Protein AF-A0A7C3R1E9-F1 (afdb_monomer)

Sequence (92 aa):
MYTVIMEQECSCFKKSGLTNNNKFNTRQEANNFAKMVAEIMNEDFCSKHTFYAQRAEDDMYVIRVTIGEAPIIGTSCSTPATDDWEKYMQKD

pLDDT: mean 81.67, std 17.51, range [47.84, 96.81]

Mean predicted aligned error: 11.79 Å

Foldseek 3Di:
DAWEAEPDCDPLNVVVPDDGGDDDDDLVVNQVVLAVVQVCCCPPGDPFWHWDWDDDPDRYIYTDIDGPPPPPPPDPPPPPPDDDDPPPPDDD

Radius of gyration: 23.56 Å; Cα contacts (8 Å, |Δi|>4): 121; chains: 1; bounding box: 49×21×78 Å

Nearest PDB structures (foldseek):
  8kea-assembly1_W  TM=3.330E-01  e=3.639E+00  unclassified Caudoviricetes
  8fqc-assembly1_H1  TM=3.703E-01  e=4.437E+00  Agrobacterium phage Milano
  6rqh-assembly1_N  TM=3.206E-01  e=7.525E+00  Saccharomyces cerevisiae

Secondary structure (DSSP, 8-state):
-EEEEES---HHHHHHTPPSSEEESSHHHHHHHHHHHHHHIIIII-SSEEEEEEE-STTEEEEEEEE-----------------SSSS----

Solvent-accessible surface area (backbone atoms only — not comparable to full-atom values): 5701 Å² total; per-residue (Å²): 111,20,37,31,36,61,70,64,85,46,75,43,49,71,68,66,76,67,80,70,69,45,75,30,85,40,70,64,56,34,51,51,50,34,42,52,52,18,50,50,38,45,75,79,53,29,96,53,44,46,46,41,58,39,79,51,77,83,57,32,32,35,30,40,73,42,76,48,81,63,76,79,74,86,71,75,84,70,75,76,91,72,84,84,84,84,84,80,84,86,85,134

Structure (mmCIF, N/CA/C/O backbone):
data_AF-A0A7C3R1E9-F1
#
_entry.id   AF-A0A7C3R1E9-F1
#
loop_
_atom_site.group_PDB
_atom_site.id
_atom_site.type_symbol
_atom_site.label_atom_id
_atom_site.label_alt_id
_atom_site.label_comp_id
_atom_site.label_asym_id
_atom_site.label_entity_id
_atom_site.label_seq_id
_atom_site.pdbx_PDB_ins_code
_atom_site.Cartn_x
_atom_site.Cartn_y
_atom_site.Cartn_z
_atom_site.occupancy
_atom_site.B_iso_or_equiv
_atom_site.auth_seq_id
_atom_site.auth_comp_id
_atom_site.auth_asym_id
_atom_site.auth_atom_id
_atom_site.pdbx_PDB_model_num
ATOM 1 N N . MET A 1 1 ? -12.117 -4.338 13.317 1.00 91.06 1 MET A N 1
ATOM 2 C CA . MET A 1 1 ? -10.640 -4.164 13.279 1.00 91.06 1 MET A CA 1
ATOM 3 C C . MET A 1 1 ? -10.271 -4.117 11.821 1.00 91.06 1 MET A C 1
ATOM 5 O O . MET A 1 1 ? -10.771 -4.956 11.087 1.00 91.06 1 MET A O 1
ATOM 9 N N . 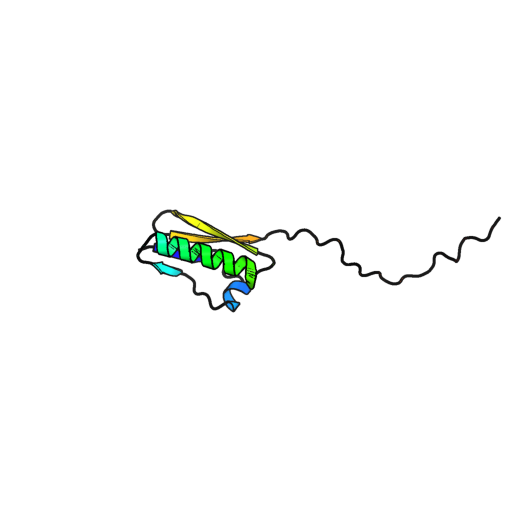TYR A 1 2 ? -9.407 -3.195 11.416 1.00 96.06 2 TYR A N 1
ATOM 10 C CA . TYR A 1 2 ? -9.098 -2.987 10.007 1.00 96.06 2 TYR A CA 1
ATOM 11 C C . TYR A 1 2 ? -7.816 -3.700 9.603 1.00 96.06 2 TYR A C 1
ATOM 13 O O . TYR A 1 2 ? -6.839 -3.653 10.344 1.00 96.06 2 TYR A O 1
ATOM 21 N N . THR A 1 3 ? -7.805 -4.348 8.441 1.00 96.62 3 THR A N 1
ATOM 22 C CA . THR A 1 3 ? -6.630 -5.082 7.945 1.00 96.62 3 THR A CA 1
ATOM 23 C C . THR A 1 3 ? -6.136 -4.466 6.647 1.00 96.62 3 THR A C 1
ATOM 25 O O . THR A 1 3 ? -6.929 -4.213 5.743 1.00 96.62 3 THR A O 1
ATOM 28 N N . VAL A 1 4 ? -4.830 -4.231 6.547 1.00 96.56 4 VAL A N 1
ATOM 29 C CA . VAL A 1 4 ? -4.167 -3.801 5.314 1.00 96.56 4 VAL A CA 1
ATOM 30 C C . VAL A 1 4 ? -3.367 -4.972 4.755 1.00 96.56 4 VAL A C 1
ATOM 32 O O . VAL A 1 4 ? -2.486 -5.499 5.440 1.00 96.56 4 VAL A O 1
ATOM 35 N N . ILE A 1 5 ? -3.658 -5.352 3.511 1.00 96.19 5 ILE A N 1
ATOM 36 C CA . ILE A 1 5 ? -2.956 -6.413 2.787 1.00 96.19 5 ILE A CA 1
ATOM 37 C C . ILE A 1 5 ? -2.300 -5.881 1.512 1.00 96.19 5 ILE A C 1
ATOM 39 O O . ILE A 1 5 ? -2.838 -5.004 0.838 1.00 96.19 5 ILE A O 1
ATOM 43 N N . MET A 1 6 ? -1.138 -6.425 1.173 1.00 94.62 6 MET A N 1
ATOM 44 C CA . MET A 1 6 ? -0.484 -6.236 -0.117 1.00 94.62 6 MET A CA 1
ATOM 45 C C . MET A 1 6 ? -1.033 -7.267 -1.102 1.00 94.62 6 MET A C 1
ATOM 47 O O . MET A 1 6 ? -1.012 -8.461 -0.806 1.00 94.62 6 MET A O 1
ATOM 51 N N . GLU A 1 7 ? -1.509 -6.820 -2.266 1.00 93.31 7 GLU A N 1
ATOM 52 C CA . GLU A 1 7 ? -2.041 -7.712 -3.303 1.00 93.31 7 GLU A CA 1
ATOM 53 C C . GLU A 1 7 ? -0.965 -8.664 -3.833 1.00 93.31 7 GLU A C 1
ATOM 55 O O . GLU A 1 7 ? -1.214 -9.858 -3.995 1.00 93.31 7 GLU A O 1
ATOM 60 N N . GLN A 1 8 ? 0.238 -8.141 -4.087 1.00 90.38 8 GLN A N 1
ATOM 61 C CA . GLN A 1 8 ? 1.369 -8.928 -4.564 1.00 90.38 8 GLN A CA 1
ATOM 62 C C . GLN A 1 8 ? 2.659 -8.545 -3.844 1.00 90.38 8 GLN A C 1
ATOM 64 O O . GLN A 1 8 ? 3.108 -7.401 -3.876 1.00 90.38 8 GLN A O 1
ATOM 69 N N . GLU A 1 9 ? 3.313 -9.538 -3.249 1.00 90.56 9 GLU A N 1
ATOM 70 C CA . GLU A 1 9 ? 4.615 -9.370 -2.605 1.00 90.56 9 GLU A CA 1
ATOM 71 C C . GLU A 1 9 ? 5.751 -9.472 -3.630 1.00 90.56 9 GLU A C 1
ATOM 73 O O . GLU A 1 9 ? 6.481 -10.469 -3.703 1.00 90.56 9 GLU A O 1
ATOM 78 N N . CYS A 1 10 ? 5.902 -8.437 -4.457 1.00 86.88 10 CYS A N 1
ATOM 79 C CA . CYS A 1 10 ? 6.989 -8.385 -5.428 1.00 86.88 10 CYS A CA 1
ATOM 80 C C . CYS A 1 10 ? 8.366 -8.333 -4.736 1.00 86.88 10 CYS A C 1
ATOM 82 O O . CYS A 1 10 ? 8.495 -8.010 -3.553 1.00 86.88 10 CYS A O 1
ATOM 84 N N . SER A 1 11 ? 9.440 -8.587 -5.488 1.00 87.06 11 SER A N 1
ATOM 85 C CA . SER A 1 11 ? 10.807 -8.560 -4.945 1.00 87.06 11 SER A CA 1
ATOM 86 C C . SER A 1 11 ? 11.178 -7.231 -4.277 1.00 87.06 11 SER A C 1
ATOM 88 O O . SER A 1 11 ? 11.963 -7.237 -3.335 1.00 87.06 11 SER A O 1
ATOM 90 N N . CYS A 1 12 ? 10.623 -6.107 -4.743 1.00 86.88 12 CYS A N 1
ATOM 91 C CA . CYS A 1 12 ? 10.809 -4.787 -4.130 1.00 86.88 12 CYS A CA 1
ATOM 92 C C . CYS A 1 12 ? 10.195 -4.718 -2.723 1.00 86.88 12 CYS A C 1
ATOM 94 O O . CYS A 1 12 ? 10.885 -4.346 -1.781 1.00 86.88 12 CYS A O 1
ATOM 96 N N . PHE A 1 13 ? 8.952 -5.184 -2.562 1.00 89.62 13 PHE A N 1
ATOM 97 C CA . PHE A 1 13 ? 8.276 -5.278 -1.267 1.00 89.62 13 PHE A CA 1
ATOM 98 C C . PHE A 1 13 ? 9.035 -6.175 -0.283 1.00 89.62 13 PHE A C 1
ATOM 100 O O . PHE A 1 13 ? 9.278 -5.799 0.855 1.00 89.62 13 PHE A O 1
ATOM 107 N N . LYS A 1 14 ? 9.517 -7.337 -0.735 1.00 90.31 14 LYS A N 1
ATOM 108 C CA . LYS A 1 14 ? 10.304 -8.237 0.127 1.00 90.31 14 LYS A CA 1
ATOM 109 C C . LYS A 1 14 ? 11.620 -7.616 0.611 1.00 90.31 14 LYS A C 1
ATOM 111 O O . LYS A 1 14 ? 12.140 -8.026 1.643 1.00 90.31 14 LYS A O 1
ATOM 116 N N . LYS A 1 15 ? 12.168 -6.649 -0.131 1.00 89.44 15 LYS A N 1
ATOM 117 C CA . LYS A 1 15 ? 13.406 -5.937 0.214 1.00 89.44 15 LYS A CA 1
ATOM 118 C C . LYS A 1 15 ? 13.179 -4.690 1.067 1.00 89.44 15 LYS A C 1
ATOM 120 O O . LYS A 1 15 ? 14.140 -4.216 1.661 1.00 89.44 15 LYS A O 1
ATOM 125 N N . SER A 1 16 ? 11.957 -4.165 1.144 1.00 87.50 16 SER A N 1
ATOM 126 C CA . SER A 1 16 ? 11.677 -2.941 1.904 1.00 87.50 16 SER A CA 1
ATOM 127 C C . SER A 1 16 ? 11.580 -3.145 3.409 1.00 87.50 16 SER A C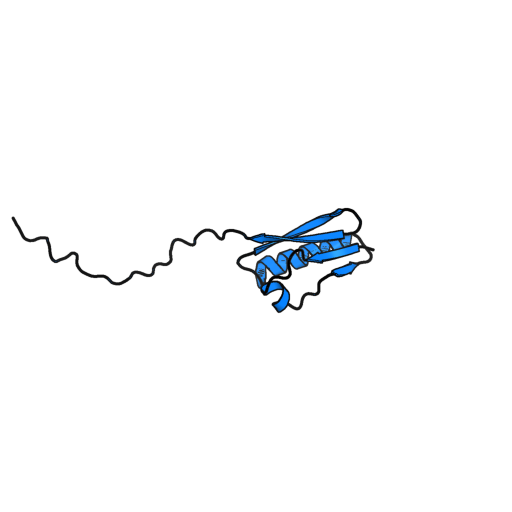 1
ATOM 129 O O . SER A 1 16 ? 11.570 -2.171 4.155 1.00 87.50 16 SER A O 1
ATOM 131 N N . GLY A 1 17 ? 11.482 -4.396 3.866 1.00 88.00 17 GLY A N 1
ATOM 132 C CA . GLY A 1 17 ? 11.259 -4.709 5.276 1.00 88.00 17 GLY A CA 1
ATOM 133 C C . GLY A 1 17 ? 9.838 -4.402 5.759 1.00 88.00 17 GLY A C 1
ATOM 134 O O . GLY A 1 17 ? 9.572 -4.519 6.953 1.00 88.00 17 GLY A O 1
ATOM 135 N N . LEU A 1 18 ? 8.918 -4.033 4.859 1.00 90.25 18 LEU A N 1
ATOM 136 C CA . LEU A 1 18 ? 7.510 -3.860 5.203 1.00 90.25 18 LEU A CA 1
ATOM 137 C C . LEU A 1 18 ? 6.838 -5.215 5.443 1.00 90.25 18 LEU A C 1
ATOM 139 O O . LEU A 1 18 ? 7.106 -6.205 4.763 1.00 90.25 18 LEU A O 1
ATOM 143 N N . THR A 1 19 ? 5.926 -5.246 6.408 1.00 90.69 19 THR A N 1
ATOM 144 C CA . THR A 1 19 ? 5.125 -6.423 6.750 1.00 90.69 19 THR A CA 1
ATOM 145 C C . THR A 1 19 ? 3.798 -6.413 6.002 1.00 90.69 19 THR A C 1
ATOM 147 O O . THR A 1 19 ? 3.243 -5.353 5.715 1.00 90.69 19 THR A O 1
ATOM 150 N N . ASN A 1 20 ? 3.268 -7.593 5.688 1.00 93.19 20 ASN A N 1
ATOM 151 C CA . ASN A 1 20 ? 1.921 -7.766 5.143 1.00 93.19 20 ASN A CA 1
ATOM 152 C C . ASN A 1 20 ? 0.922 -8.095 6.275 1.00 93.19 20 ASN A C 1
ATOM 154 O O . ASN A 1 20 ? 1.334 -8.455 7.377 1.00 93.19 20 ASN A O 1
ATOM 158 N N . ASN A 1 21 ? -0.386 -8.009 6.011 1.00 94.00 21 ASN A N 1
ATOM 159 C CA . ASN A 1 21 ? -1.466 -8.306 6.966 1.00 94.00 21 ASN A CA 1
ATOM 160 C C . ASN A 1 21 ? -1.437 -7.450 8.249 1.00 94.00 21 ASN A C 1
ATOM 162 O O . ASN A 1 21 ? -1.737 -7.938 9.343 1.00 94.00 21 ASN A O 1
ATOM 166 N N . ASN A 1 22 ? -1.095 -6.164 8.131 1.00 94.81 22 ASN A N 1
ATOM 167 C CA . ASN A 1 22 ? -1.074 -5.255 9.279 1.00 94.81 22 ASN A CA 1
ATOM 168 C C . ASN A 1 22 ? -2.496 -4.957 9.753 1.00 94.81 22 ASN A C 1
ATOM 170 O O . ASN A 1 22 ? -3.387 -4.694 8.942 1.00 94.81 22 ASN A O 1
ATOM 174 N N . LYS A 1 23 ? -2.703 -4.978 11.071 1.00 95.88 23 LYS A N 1
ATOM 175 C CA . LYS A 1 23 ? -4.009 -4.752 11.697 1.00 95.88 23 LYS A CA 1
ATOM 176 C C . LYS A 1 23 ? -4.024 -3.429 12.450 1.00 95.88 23 LYS A C 1
ATOM 178 O O . LYS A 1 23 ? -3.090 -3.122 13.182 1.00 95.88 23 LYS A O 1
ATOM 183 N N . PHE A 1 24 ? -5.119 -2.696 12.308 1.00 96.00 24 PHE A N 1
ATOM 184 C CA . PHE A 1 24 ? -5.336 -1.376 12.888 1.00 96.00 24 PHE A CA 1
ATOM 185 C C . PHE A 1 24 ? -6.689 -1.304 13.591 1.00 96.00 24 PHE A C 1
ATOM 187 O O . PHE A 1 24 ? -7.624 -2.053 13.281 1.00 96.00 24 PHE A O 1
ATOM 194 N N . ASN A 1 25 ? -6.810 -0.382 14.541 1.00 95.50 25 ASN A N 1
ATOM 195 C CA . ASN A 1 25 ? -8.034 -0.230 15.320 1.00 95.50 25 ASN A CA 1
ATOM 196 C C . ASN A 1 25 ? -9.025 0.685 14.610 1.00 95.50 25 ASN A C 1
ATOM 198 O O . ASN A 1 25 ? -10.233 0.444 14.664 1.00 95.50 25 ASN A O 1
ATOM 202 N N . THR A 1 26 ? -8.522 1.698 13.901 1.00 95.75 26 THR A N 1
ATOM 203 C CA . THR A 1 26 ? -9.366 2.665 13.206 1.00 95.75 26 THR A CA 1
ATOM 204 C C . THR A 1 26 ? -9.242 2.566 11.691 1.00 95.75 26 THR A C 1
ATOM 206 O O . THR A 1 26 ? -8.201 2.233 11.121 1.00 95.75 26 THR A O 1
ATOM 209 N N . ARG A 1 27 ? -10.336 2.923 11.015 1.00 94.19 27 ARG A N 1
ATOM 210 C CA . ARG A 1 27 ? -10.385 3.042 9.556 1.00 94.19 27 ARG A CA 1
ATOM 211 C C . ARG A 1 27 ? -9.347 4.037 9.035 1.00 94.19 27 ARG A C 1
ATOM 213 O O . ARG A 1 27 ? -8.767 3.835 7.974 1.00 94.19 27 ARG A O 1
ATOM 220 N N . GLN A 1 28 ? -9.148 5.129 9.774 1.00 95.31 28 GLN A N 1
ATOM 221 C CA . GLN A 1 28 ? -8.226 6.196 9.404 1.00 95.31 28 GLN A CA 1
ATOM 222 C C . GLN A 1 28 ? -6.773 5.720 9.465 1.00 95.31 28 GLN A C 1
ATOM 224 O O . GLN A 1 28 ? -6.034 5.958 8.518 1.00 95.31 28 GLN A O 1
ATOM 229 N N . GLU A 1 29 ? -6.388 4.994 10.518 1.00 96.38 29 GLU A N 1
ATOM 230 C CA . GLU A 1 29 ? -5.059 4.379 10.631 1.00 96.38 29 GLU A CA 1
ATOM 231 C C . GLU A 1 29 ? -4.775 3.436 9.462 1.00 96.38 29 GLU A C 1
ATOM 233 O O . GLU A 1 29 ? -3.760 3.589 8.787 1.00 96.38 29 GLU A O 1
ATOM 238 N N . ALA A 1 30 ? -5.699 2.515 9.172 1.00 96.19 30 ALA A N 1
ATOM 239 C CA . ALA A 1 30 ? -5.538 1.575 8.067 1.00 96.19 30 ALA A CA 1
ATOM 240 C C . ALA A 1 30 ? -5.435 2.287 6.709 1.00 96.19 30 ALA A C 1
ATOM 242 O O . ALA A 1 30 ? -4.596 1.930 5.882 1.00 96.19 30 ALA A O 1
ATOM 243 N N . ASN A 1 31 ? -6.250 3.323 6.481 1.00 95.62 31 ASN A N 1
ATOM 244 C CA . ASN A 1 31 ? -6.195 4.097 5.245 1.00 95.62 31 ASN A CA 1
ATOM 245 C C . ASN A 1 31 ? -4.879 4.869 5.096 1.00 95.62 31 ASN A C 1
ATOM 247 O O . ASN A 1 31 ? -4.294 4.859 4.015 1.00 95.62 31 ASN A O 1
ATOM 251 N N . ASN A 1 32 ? -4.426 5.521 6.167 1.00 96.81 32 ASN A N 1
ATOM 252 C CA . ASN A 1 32 ? -3.183 6.285 6.173 1.00 96.81 32 ASN A CA 1
ATOM 253 C C . ASN A 1 32 ? -1.981 5.364 5.957 1.00 96.81 32 ASN A C 1
ATOM 255 O O . ASN A 1 32 ? -1.119 5.672 5.141 1.00 96.81 32 ASN A O 1
ATOM 259 N N . PHE A 1 33 ? -1.960 4.210 6.626 1.00 96.38 33 PHE A N 1
ATOM 260 C CA . PHE A 1 33 ? -0.913 3.213 6.442 1.00 96.38 33 PHE A CA 1
ATOM 261 C C . PHE A 1 33 ? -0.888 2.675 5.006 1.00 96.38 33 PHE A C 1
ATOM 263 O O . PHE A 1 33 ? 0.168 2.650 4.384 1.00 96.38 33 PHE A O 1
ATOM 270 N N . ALA A 1 34 ? -2.041 2.305 4.438 1.00 96.44 34 ALA A N 1
ATOM 271 C CA . ALA A 1 34 ? -2.106 1.806 3.065 1.00 96.44 34 ALA A CA 1
ATOM 272 C C . ALA A 1 34 ? -1.610 2.839 2.034 1.00 96.44 34 ALA A C 1
ATOM 274 O O . ALA A 1 34 ? -0.906 2.471 1.095 1.00 96.44 34 ALA A O 1
ATOM 275 N N . LYS A 1 35 ? -1.950 4.124 2.215 1.00 95.94 35 LYS A N 1
ATOM 276 C CA . LYS A 1 35 ? -1.471 5.222 1.357 1.00 95.94 35 LYS A CA 1
ATOM 277 C C . LYS A 1 35 ? 0.033 5.440 1.490 1.00 95.94 35 LYS A C 1
ATOM 279 O O . LYS A 1 35 ? 0.720 5.433 0.479 1.00 95.94 35 LYS A O 1
ATOM 284 N N . MET A 1 36 ? 0.532 5.528 2.723 1.00 95.75 36 MET A N 1
ATOM 285 C CA . MET A 1 36 ? 1.961 5.681 3.008 1.00 95.75 36 MET A CA 1
ATOM 286 C C . MET A 1 36 ? 2.780 4.552 2.369 1.00 95.75 36 MET A C 1
ATOM 288 O O . MET A 1 36 ? 3.791 4.808 1.724 1.00 95.75 36 MET A O 1
ATOM 292 N N . VAL A 1 37 ? 2.340 3.296 2.512 1.00 94.62 37 VAL A N 1
ATOM 293 C CA . VAL A 1 37 ? 3.045 2.159 1.905 1.00 94.62 37 VAL A CA 1
ATOM 294 C C . VAL A 1 37 ? 3.038 2.251 0.380 1.00 94.62 37 VAL A C 1
ATOM 296 O O . VAL A 1 37 ? 4.059 1.965 -0.238 1.00 94.62 37 VAL A O 1
ATOM 299 N N . ALA A 1 38 ? 1.918 2.645 -0.232 1.00 94.12 38 ALA A N 1
ATOM 300 C CA . ALA A 1 38 ? 1.851 2.826 -1.678 1.00 94.12 38 ALA A CA 1
ATOM 301 C C . ALA A 1 38 ? 2.803 3.935 -2.167 1.00 94.12 38 ALA A C 1
ATOM 303 O O . ALA A 1 38 ? 3.509 3.725 -3.148 1.00 94.12 38 ALA A O 1
ATOM 304 N N . GLU A 1 39 ? 2.865 5.072 -1.470 1.00 93.81 39 GLU A N 1
ATOM 305 C CA . GLU A 1 39 ? 3.773 6.189 -1.774 1.00 93.81 39 GLU A CA 1
ATOM 306 C C . GLU A 1 39 ? 5.242 5.758 -1.684 1.00 93.81 39 GLU A C 1
ATOM 308 O O . GLU A 1 39 ? 5.955 5.818 -2.682 1.00 93.81 39 GLU A O 1
ATOM 313 N N . ILE A 1 40 ? 5.663 5.189 -0.549 1.00 92.81 40 ILE A N 1
ATOM 314 C CA . ILE A 1 40 ? 7.038 4.695 -0.349 1.00 92.81 40 ILE A CA 1
ATOM 315 C C . ILE A 1 40 ? 7.408 3.641 -1.405 1.00 92.81 40 ILE A C 1
ATOM 317 O O . ILE A 1 40 ? 8.520 3.628 -1.931 1.00 92.81 40 ILE A O 1
ATOM 321 N N . MET A 1 41 ? 6.481 2.741 -1.746 1.00 91.38 41 MET A N 1
ATOM 322 C CA . MET A 1 41 ? 6.719 1.725 -2.773 1.00 91.38 41 MET A CA 1
ATOM 323 C C . MET A 1 41 ? 6.929 2.320 -4.167 1.00 91.38 41 MET A C 1
ATOM 325 O O . MET A 1 41 ? 7.765 1.806 -4.916 1.00 91.38 41 MET A O 1
ATOM 329 N N . ASN A 1 42 ? 6.188 3.377 -4.501 1.00 90.81 42 ASN A N 1
ATOM 330 C CA . ASN A 1 42 ? 6.293 4.075 -5.779 1.00 90.81 42 ASN A CA 1
ATOM 331 C C . ASN A 1 42 ? 7.552 4.945 -5.878 1.00 90.81 42 ASN A C 1
ATOM 333 O O . ASN A 1 42 ? 8.114 5.063 -6.963 1.00 90.81 42 ASN A O 1
ATOM 337 N N . GLU A 1 43 ? 7.981 5.557 -4.775 1.00 89.62 43 GLU A N 1
ATOM 338 C CA . GLU A 1 43 ? 9.103 6.502 -4.768 1.00 89.62 43 GLU A CA 1
ATOM 339 C C . GLU A 1 43 ? 10.457 5.803 -4.584 1.00 89.62 43 GLU A C 1
ATOM 341 O O . GLU A 1 43 ? 11.386 6.048 -5.356 1.00 89.62 43 GLU A O 1
ATOM 346 N N . ASP A 1 44 ? 10.559 4.877 -3.625 1.00 86.19 44 ASP A N 1
ATOM 347 C CA . ASP A 1 44 ? 11.859 4.376 -3.160 1.00 86.19 44 ASP A CA 1
ATOM 348 C C . ASP A 1 44 ? 12.182 2.945 -3.612 1.00 86.19 44 ASP A C 1
ATOM 350 O O . ASP A 1 44 ? 13.353 2.563 -3.696 1.00 86.19 44 ASP A O 1
ATOM 354 N N . PHE A 1 45 ? 11.170 2.115 -3.893 1.00 83.19 45 PHE A N 1
ATOM 355 C CA . PHE A 1 45 ? 11.383 0.669 -4.053 1.00 83.19 45 PHE A CA 1
ATOM 356 C C . PHE A 1 45 ? 11.115 0.127 -5.450 1.00 83.19 45 PHE A C 1
ATOM 358 O O . PHE A 1 45 ? 11.769 -0.843 -5.858 1.00 83.19 45 PHE A O 1
ATOM 365 N N . CYS A 1 46 ? 10.149 0.676 -6.183 1.00 80.06 46 CYS A N 1
ATOM 366 C CA . CYS A 1 46 ? 9.723 0.091 -7.443 1.00 80.06 46 CYS A CA 1
ATOM 367 C C . CYS A 1 46 ? 9.611 1.113 -8.569 1.00 80.06 46 CYS A C 1
ATOM 369 O O . CYS A 1 46 ? 8.718 1.942 -8.599 1.00 80.06 46 CYS A O 1
ATOM 371 N N . SER A 1 47 ? 10.469 0.961 -9.574 1.00 81.12 47 SER A N 1
ATOM 372 C CA . SER A 1 47 ? 10.433 1.746 -10.811 1.00 81.12 47 SER A CA 1
ATOM 373 C C . SER A 1 47 ? 9.599 1.106 -11.930 1.00 81.12 47 SER A C 1
ATOM 375 O O . SER A 1 47 ? 9.547 1.635 -13.037 1.00 81.12 47 SER A O 1
ATOM 377 N N . LYS A 1 48 ? 8.990 -0.062 -11.678 1.00 85.88 48 LYS A N 1
ATOM 378 C CA . LYS A 1 48 ? 8.252 -0.858 -12.684 1.00 85.88 48 LYS A CA 1
ATOM 379 C C . LYS A 1 48 ? 6.791 -1.108 -12.328 1.00 85.88 48 LYS A C 1
ATOM 381 O O . LYS A 1 48 ? 5.976 -1.360 -13.209 1.00 85.88 48 LYS A O 1
ATOM 386 N N . HIS A 1 49 ? 6.471 -1.101 -11.042 1.00 87.75 49 HIS A N 1
ATOM 387 C CA . HIS A 1 49 ? 5.111 -1.279 -10.570 1.00 87.75 49 HIS A CA 1
ATOM 388 C C . HIS A 1 49 ? 4.620 0.026 -9.972 1.00 87.75 49 HIS A C 1
ATOM 390 O O . HIS A 1 49 ? 5.376 0.733 -9.313 1.00 87.75 49 HIS A O 1
ATOM 396 N N . THR A 1 50 ? 3.342 0.295 -10.179 1.00 90.69 50 THR A N 1
ATOM 397 C CA . THR A 1 50 ? 2.621 1.369 -9.516 1.00 90.69 50 THR A CA 1
ATOM 398 C C . THR A 1 50 ? 1.716 0.757 -8.459 1.00 90.69 50 THR A C 1
ATOM 400 O O . THR A 1 50 ? 0.944 -0.162 -8.740 1.00 90.69 50 THR A O 1
ATOM 403 N N . PHE A 1 51 ? 1.819 1.271 -7.244 1.00 93.06 51 PHE A N 1
ATOM 404 C CA . PHE A 1 51 ? 1.064 0.851 -6.077 1.00 93.06 51 PHE A CA 1
ATOM 405 C C . PHE A 1 51 ? -0.008 1.884 -5.754 1.00 93.06 51 PHE A C 1
ATOM 407 O O . PHE A 1 51 ? 0.241 3.089 -5.824 1.00 93.06 51 PHE A O 1
ATOM 414 N N . TYR A 1 52 ? -1.195 1.430 -5.358 1.00 94.81 52 TYR A N 1
ATOM 415 C CA . TYR A 1 52 ? -2.247 2.317 -4.865 1.00 94.81 52 TYR A CA 1
ATOM 416 C C . TYR A 1 52 ? -3.105 1.642 -3.799 1.00 94.81 52 TYR A C 1
ATOM 418 O O . TYR A 1 52 ? -3.380 0.442 -3.841 1.00 94.81 52 TYR A O 1
ATOM 426 N N . ALA A 1 53 ? -3.549 2.435 -2.826 1.00 95.69 53 ALA A N 1
ATOM 427 C CA . ALA A 1 53 ? -4.431 1.971 -1.768 1.00 95.69 53 ALA A CA 1
ATOM 428 C C . ALA A 1 53 ? -5.885 1.922 -2.259 1.00 95.69 53 ALA A C 1
ATOM 430 O O . ALA A 1 53 ? -6.464 2.946 -2.623 1.00 95.69 53 ALA A O 1
ATOM 431 N N . GLN A 1 54 ? -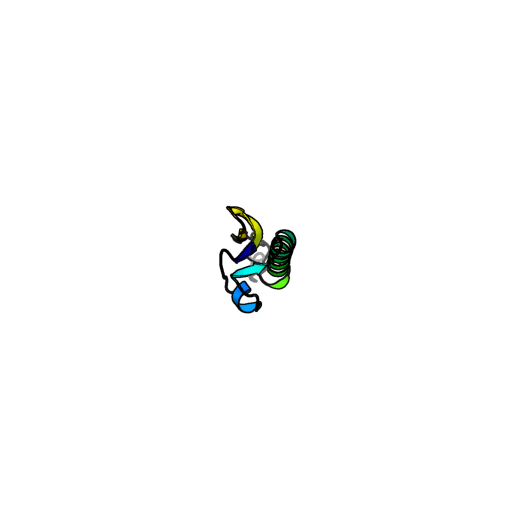6.503 0.746 -2.200 1.00 95.00 54 GLN A N 1
ATOM 432 C CA . GLN A 1 54 ? -7.914 0.540 -2.500 1.00 95.00 54 GLN A CA 1
ATOM 433 C C . GLN A 1 54 ? -8.640 0.029 -1.255 1.00 95.00 54 GLN A C 1
ATOM 435 O O . GLN A 1 54 ? -8.168 -0.868 -0.557 1.00 95.00 54 GLN A O 1
ATOM 440 N N . ARG A 1 55 ? -9.817 0.588 -0.970 1.00 93.00 55 ARG A N 1
ATOM 441 C CA . ARG A 1 55 ? -10.720 0.000 0.021 1.00 93.00 55 ARG A CA 1
ATOM 442 C C . ARG A 1 55 ? -11.413 -1.208 -0.610 1.00 93.00 55 ARG A C 1
ATOM 444 O O . ARG A 1 55 ? -12.007 -1.060 -1.675 1.00 93.00 55 ARG A O 1
ATOM 451 N N . ALA A 1 56 ? -11.320 -2.367 0.031 1.00 90.62 56 ALA A N 1
ATOM 452 C CA . ALA A 1 56 ? -12.066 -3.557 -0.360 1.00 90.62 56 ALA A CA 1
ATOM 453 C C . ALA A 1 56 ? -13.400 -3.627 0.400 1.00 90.62 56 ALA A C 1
ATOM 455 O O . ALA A 1 56 ? -13.753 -2.710 1.147 1.00 90.62 56 ALA A O 1
ATOM 456 N N . GLU A 1 57 ? -14.151 -4.701 0.179 1.00 86.88 57 GLU A N 1
ATOM 457 C CA . GLU A 1 57 ? -15.308 -5.018 1.015 1.00 86.88 57 GLU A CA 1
ATOM 458 C C . GLU A 1 57 ? -14.867 -5.252 2.477 1.00 86.88 57 GLU A C 1
ATOM 460 O O . GLU A 1 57 ? -13.700 -5.552 2.753 1.00 86.88 57 GLU A O 1
ATOM 465 N N . ASP A 1 58 ? -15.795 -5.040 3.414 1.00 86.44 58 ASP A N 1
ATOM 466 C CA . ASP A 1 58 ? -15.586 -5.119 4.868 1.00 86.44 58 ASP A CA 1
ATOM 467 C C . ASP A 1 58 ? -14.575 -4.100 5.458 1.00 86.44 58 ASP A C 1
ATOM 469 O O . ASP A 1 58 ? -14.434 -2.956 5.001 1.00 86.44 58 ASP A O 1
ATOM 473 N N . ASP A 1 59 ? -13.904 -4.498 6.54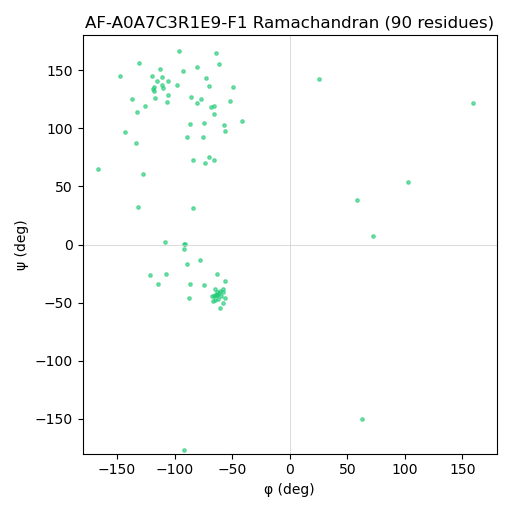4 1.00 92.94 59 ASP A N 1
ATOM 474 C CA . ASP A 1 59 ? -12.871 -3.751 7.268 1.00 92.94 59 ASP A CA 1
ATOM 475 C C . ASP A 1 59 ? -11.474 -3.929 6.613 1.00 92.94 59 ASP A C 1
ATOM 477 O O . ASP A 1 59 ? -10.446 -3.923 7.295 1.00 92.94 59 ASP A O 1
ATOM 481 N N . MET A 1 60 ? -11.392 -4.111 5.288 1.00 94.12 60 MET A N 1
ATOM 482 C CA . MET A 1 60 ? -10.136 -4.422 4.591 1.00 94.12 60 MET A CA 1
ATOM 483 C C . MET A 1 60 ? -9.677 -3.326 3.616 1.00 94.12 60 MET A C 1
ATOM 485 O O . MET A 1 60 ? -10.449 -2.728 2.864 1.00 94.12 60 MET A O 1
ATOM 489 N N . TYR A 1 61 ? -8.368 -3.098 3.601 1.00 95.81 61 TYR A N 1
ATOM 490 C CA . TYR A 1 61 ? -7.658 -2.268 2.637 1.00 95.81 61 TYR A CA 1
ATOM 491 C C . TYR A 1 61 ? -6.655 -3.127 1.876 1.00 95.81 61 TYR A C 1
ATOM 493 O O . TYR A 1 61 ? -5.903 -3.894 2.473 1.00 95.81 61 TYR A O 1
ATOM 501 N N . VAL A 1 62 ? -6.630 -2.976 0.558 1.00 96.38 62 VAL A N 1
ATOM 502 C CA . VAL A 1 62 ? -5.731 -3.706 -0.335 1.00 96.38 62 VAL A CA 1
ATOM 503 C C . VAL A 1 62 ? -4.819 -2.701 -1.016 1.00 96.38 62 VAL A C 1
ATOM 505 O O . VAL A 1 62 ? -5.290 -1.744 -1.629 1.00 96.38 62 V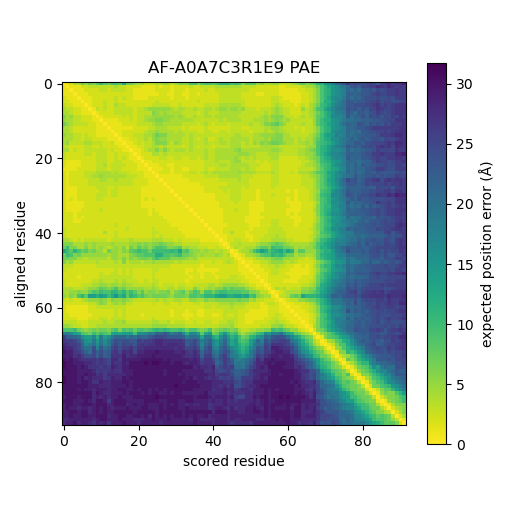AL A O 1
ATOM 508 N N . ILE A 1 63 ? -3.513 -2.911 -0.915 1.00 95.88 63 ILE A N 1
ATOM 509 C CA . ILE A 1 63 ? -2.526 -2.182 -1.704 1.00 95.88 63 ILE A CA 1
ATOM 510 C C . ILE A 1 63 ? -2.380 -2.948 -3.015 1.00 95.88 63 ILE A C 1
ATOM 512 O O . ILE A 1 63 ? -1.811 -4.040 -3.048 1.00 95.88 63 ILE A O 1
ATOM 516 N N . ARG A 1 64 ? -2.987 -2.403 -4.067 1.00 94.94 64 ARG A N 1
ATOM 517 C CA . ARG A 1 64 ? -3.007 -2.981 -5.410 1.00 94.94 64 ARG A CA 1
ATOM 518 C C . ARG A 1 64 ? -1.713 -2.673 -6.139 1.00 94.94 64 ARG A C 1
ATOM 520 O O . ARG A 1 64 ? -1.095 -1.638 -5.884 1.00 94.94 64 ARG A O 1
ATOM 527 N N . VAL A 1 65 ? -1.352 -3.549 -7.069 1.00 92.06 65 VAL A N 1
ATOM 528 C CA . VAL A 1 65 ? -0.140 -3.441 -7.876 1.00 92.06 65 VAL A CA 1
ATOM 529 C C . VAL A 1 65 ? -0.519 -3.501 -9.348 1.00 92.06 65 VAL A C 1
ATOM 531 O O . VAL A 1 65 ? -1.046 -4.499 -9.831 1.00 92.06 65 VAL A O 1
ATOM 534 N N . THR A 1 66 ? -0.218 -2.442 -10.089 1.00 89.69 66 THR A N 1
ATOM 535 C CA . THR A 1 66 ? -0.302 -2.446 -11.551 1.00 89.69 66 THR A CA 1
ATOM 536 C C . THR A 1 66 ? 1.094 -2.401 -12.131 1.00 89.69 66 THR A C 1
ATOM 538 O O . THR A 1 66 ? 1.931 -1.611 -11.698 1.00 89.69 66 THR A O 1
ATOM 541 N N . IL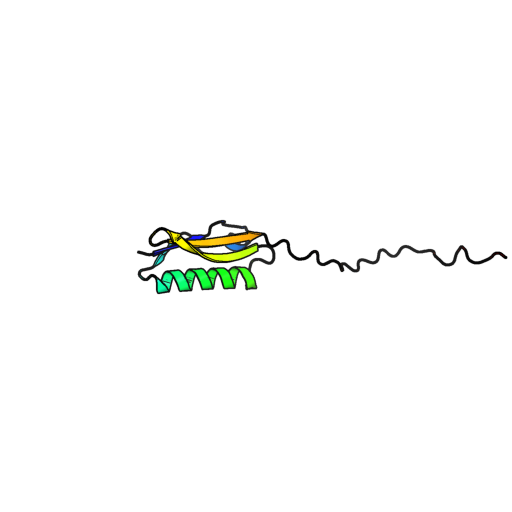E A 1 67 ? 1.350 -3.232 -13.133 1.00 81.62 67 ILE A N 1
ATOM 542 C CA . ILE A 1 67 ? 2.555 -3.105 -13.942 1.00 81.62 67 ILE A CA 1
ATOM 543 C C . ILE A 1 67 ? 2.308 -1.902 -14.844 1.00 81.62 67 ILE A C 1
ATOM 545 O O . ILE A 1 67 ? 1.499 -1.971 -15.767 1.00 81.62 67 ILE A O 1
ATOM 549 N N . GLY A 1 68 ? 2.947 -0.779 -14.526 1.00 65.88 68 GLY A N 1
ATOM 550 C CA . GLY A 1 68 ? 3.045 0.296 -15.491 1.00 65.88 68 GLY A CA 1
ATOM 551 C C . GLY A 1 68 ? 3.951 -0.221 -16.594 1.00 65.88 68 GLY A C 1
ATOM 552 O O . GLY A 1 68 ? 5.109 -0.549 -16.330 1.00 65.88 68 GLY A O 1
ATOM 553 N N . GLU A 1 69 ? 3.453 -0.323 -17.823 1.00 50.06 69 GLU A N 1
ATOM 554 C CA . GLU A 1 69 ? 4.354 -0.222 -18.963 1.00 50.06 69 GLU A CA 1
ATOM 555 C C . GLU A 1 69 ? 5.053 1.128 -18.789 1.00 50.06 69 GLU A C 1
ATOM 557 O O . GLU A 1 69 ? 4.473 2.182 -19.047 1.00 50.06 69 GLU A O 1
ATOM 562 N N . ALA A 1 70 ? 6.265 1.115 -18.227 1.00 51.53 70 ALA A N 1
ATOM 563 C CA . ALA A 1 70 ? 7.119 2.283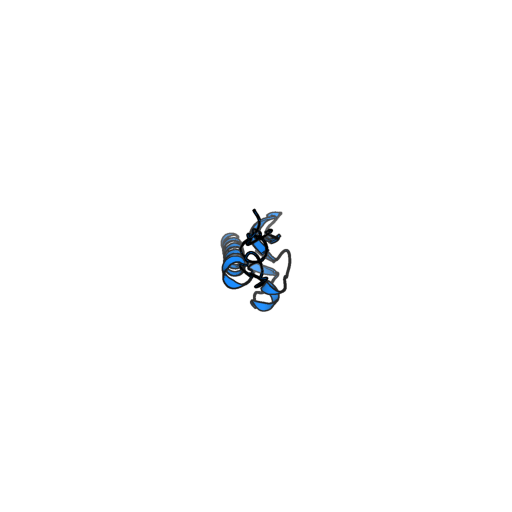 -18.266 1.00 51.53 70 ALA A CA 1
ATOM 564 C C . ALA A 1 70 ? 7.130 2.742 -19.729 1.00 51.53 70 ALA A C 1
ATOM 566 O O . ALA A 1 70 ? 7.244 1.879 -20.613 1.00 51.53 70 ALA A O 1
ATOM 567 N N . PRO A 1 71 ? 6.990 4.051 -20.012 1.00 47.84 71 PRO A N 1
ATOM 568 C CA . PRO A 1 71 ? 7.166 4.520 -21.371 1.00 47.84 71 PRO A CA 1
ATOM 569 C C . PRO A 1 71 ? 8.510 3.965 -21.813 1.00 47.84 71 PRO A C 1
ATOM 571 O O . PRO A 1 71 ? 9.508 4.132 -21.108 1.00 47.84 71 PRO A O 1
ATOM 574 N N . ILE A 1 72 ? 8.508 3.220 -22.920 1.00 49.75 72 ILE A N 1
ATOM 575 C CA . ILE A 1 72 ? 9.718 2.879 -23.654 1.00 49.75 72 ILE A CA 1
ATOM 576 C C . ILE A 1 72 ? 10.555 4.150 -23.670 1.00 49.75 72 ILE A C 1
ATOM 578 O O . ILE A 1 72 ? 10.200 5.127 -24.328 1.00 49.75 72 ILE A O 1
ATOM 582 N N . ILE A 1 73 ? 11.618 4.161 -22.863 1.00 51.56 73 ILE A N 1
ATOM 583 C CA . ILE A 1 73 ? 12.618 5.216 -22.842 1.00 51.56 73 ILE A CA 1
ATOM 584 C C . ILE A 1 73 ? 13.359 5.029 -24.162 1.00 51.56 73 ILE A C 1
ATOM 586 O O . ILE A 1 73 ? 14.435 4.441 -24.233 1.00 51.56 73 ILE A O 1
ATOM 590 N N . GLY A 1 74 ? 12.714 5.443 -25.247 1.00 55.12 74 GLY A N 1
ATOM 591 C CA . GLY A 1 74 ? 13.276 5.518 -26.574 1.00 55.12 74 GLY A CA 1
ATOM 592 C C . GLY A 1 74 ? 14.225 6.696 -26.599 1.00 55.12 74 GLY A C 1
ATOM 593 O O . GLY A 1 74 ? 13.894 7.715 -27.176 1.00 55.12 74 GLY A O 1
ATOM 594 N N . THR A 1 75 ? 15.354 6.581 -25.904 1.00 52.28 75 THR A N 1
ATOM 595 C CA . THR A 1 75 ? 16.637 7.219 -26.221 1.00 52.28 75 THR A CA 1
ATOM 596 C C . THR A 1 75 ? 17.699 6.538 -25.353 1.00 52.28 75 THR A C 1
ATOM 598 O O . THR A 1 75 ? 18.325 7.146 -24.490 1.00 52.28 75 THR A O 1
ATOM 601 N N . SER A 1 76 ? 17.936 5.242 -25.574 1.00 48.06 76 SER A N 1
ATOM 602 C CA . SER A 1 76 ? 19.308 4.764 -25.442 1.00 48.06 76 SER A CA 1
ATOM 603 C C . SER A 1 76 ? 20.037 5.247 -26.692 1.00 48.06 76 SER A C 1
ATOM 605 O O . SER A 1 76 ? 20.019 4.587 -27.731 1.00 48.06 76 SER A O 1
ATOM 607 N N . CYS A 1 77 ? 20.667 6.418 -26.608 1.00 49.25 77 CYS A N 1
ATOM 608 C CA . CYS A 1 77 ? 21.790 6.741 -27.480 1.00 49.25 77 CYS A CA 1
ATOM 609 C C . CYS A 1 77 ? 22.944 5.794 -27.124 1.00 49.25 77 CYS A C 1
ATOM 611 O O . CYS A 1 77 ? 23.921 6.176 -26.492 1.00 49.25 77 CYS A O 1
ATOM 613 N N . SER A 1 78 ? 22.813 4.529 -27.499 1.00 48.44 78 SER A N 1
ATOM 614 C CA . SER A 1 78 ? 23.960 3.725 -27.864 1.00 48.44 78 SER A CA 1
ATOM 615 C C . SER A 1 78 ? 24.101 3.977 -29.351 1.00 48.44 78 SER A C 1
ATOM 617 O O . SER A 1 78 ? 23.410 3.341 -30.132 1.00 48.44 78 SER A O 1
ATOM 619 N N . THR A 1 79 ? 24.902 4.964 -29.751 1.00 55.38 79 THR A N 1
ATOM 620 C CA . THR A 1 79 ? 25.434 4.960 -31.114 1.00 55.38 79 THR A CA 1
ATOM 621 C C . THR A 1 79 ? 26.364 3.756 -31.188 1.00 55.38 79 THR A C 1
ATOM 623 O O . THR A 1 79 ? 27.402 3.775 -30.517 1.00 55.38 79 THR A O 1
ATOM 626 N N . PRO A 1 80 ? 26.052 2.699 -31.955 1.00 48.44 80 PRO A N 1
ATOM 627 C CA . PRO A 1 80 ? 27.118 1.872 -32.470 1.00 48.44 80 PRO A CA 1
ATOM 628 C C . PRO A 1 80 ? 27.882 2.791 -33.422 1.00 48.44 80 PRO A C 1
ATOM 630 O O . PRO A 1 80 ? 27.310 3.342 -34.363 1.00 48.44 80 PRO A O 1
ATOM 633 N N . ALA A 1 81 ? 29.15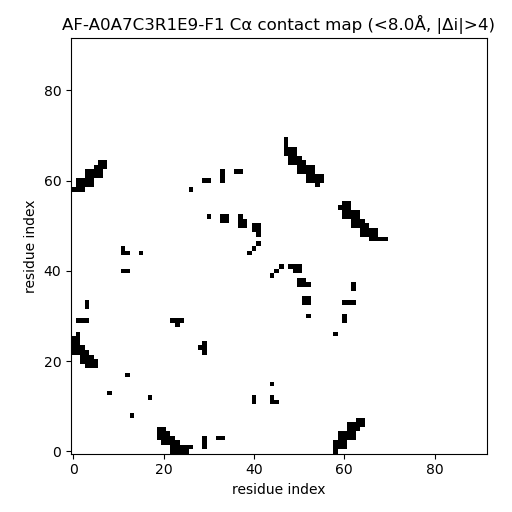7 3.021 -33.138 1.00 56.00 81 ALA A N 1
ATOM 634 C CA . ALA A 1 81 ? 30.069 3.471 -34.168 1.00 56.00 81 ALA A CA 1
ATOM 635 C C . ALA A 1 81 ? 30.028 2.419 -35.288 1.00 56.00 81 ALA A C 1
ATOM 637 O O . ALA A 1 81 ? 30.561 1.324 -35.135 1.00 56.00 81 ALA A O 1
ATOM 638 N N . THR A 1 82 ? 29.320 2.730 -36.368 1.00 55.47 82 THR A N 1
ATOM 639 C CA . THR A 1 82 ? 29.483 2.087 -37.670 1.00 55.47 82 THR A CA 1
ATOM 640 C C . THR A 1 82 ? 29.539 3.204 -38.697 1.00 55.47 82 THR A C 1
ATOM 642 O O . THR A 1 82 ? 28.513 3.710 -39.147 1.00 55.47 82 THR A O 1
ATOM 645 N N . ASP A 1 83 ? 30.758 3.692 -38.886 1.00 55.22 83 ASP A N 1
ATOM 646 C CA . ASP A 1 83 ? 31.448 3.846 -40.162 1.00 55.22 83 ASP A CA 1
ATOM 647 C C . ASP A 1 83 ? 30.615 3.985 -41.455 1.00 55.22 83 ASP A C 1
ATOM 649 O O . ASP A 1 83 ? 29.689 3.228 -41.745 1.00 55.22 83 ASP A O 1
ATOM 653 N N . ASP A 1 84 ? 31.163 4.848 -42.319 1.00 58.19 84 ASP A N 1
ATOM 654 C CA . ASP A 1 84 ? 31.330 4.610 -43.763 1.00 58.19 84 ASP A CA 1
ATOM 655 C C . ASP A 1 84 ? 30.348 5.279 -44.747 1.00 58.19 84 ASP A C 1
ATOM 657 O O . ASP A 1 84 ? 29.760 4.632 -45.613 1.00 58.19 84 ASP A O 1
ATOM 661 N N . TRP A 1 85 ? 30.185 6.610 -44.670 1.00 59.03 85 TRP A N 1
ATOM 662 C CA . TRP A 1 85 ? 29.443 7.398 -45.681 1.00 59.03 85 TRP A CA 1
ATOM 663 C C . TRP A 1 85 ? 30.331 8.284 -46.583 1.00 59.03 85 TRP A C 1
ATOM 665 O O . TRP A 1 85 ? 29.816 8.948 -47.478 1.00 59.03 85 TRP A O 1
ATOM 675 N N . GLU A 1 86 ? 31.662 8.255 -46.446 1.00 58.25 86 GLU A N 1
ATOM 676 C CA . GLU A 1 86 ? 32.575 9.005 -47.338 1.00 58.25 86 GLU A CA 1
ATOM 677 C C . GLU A 1 86 ? 33.052 8.214 -48.574 1.00 58.25 86 GLU A C 1
ATOM 679 O O . GLU A 1 86 ? 33.779 8.746 -49.411 1.00 58.25 86 GLU A O 1
ATOM 684 N N . LYS A 1 87 ? 32.623 6.958 -48.762 1.00 53.66 87 LYS A N 1
ATOM 685 C CA . LYS A 1 87 ? 33.160 6.096 -49.835 1.00 53.66 87 LYS A CA 1
ATOM 686 C C . LYS A 1 87 ? 32.402 6.130 -51.175 1.00 53.66 87 LYS A C 1
ATOM 688 O O . LYS A 1 87 ? 32.863 5.513 -52.131 1.00 53.66 87 LYS A O 1
ATOM 693 N N . TYR A 1 88 ? 31.279 6.847 -51.293 1.00 59.94 88 TYR A N 1
ATOM 694 C CA . TYR A 1 88 ? 30.424 6.791 -52.499 1.00 59.94 88 TYR A CA 1
ATOM 695 C C . TYR A 1 88 ? 29.988 8.144 -53.087 1.00 59.94 88 TYR A C 1
ATOM 697 O O . TYR A 1 88 ? 28.928 8.237 -53.696 1.00 59.94 88 TYR A O 1
ATOM 705 N N . MET A 1 89 ? 30.813 9.188 -52.986 1.00 58.22 89 MET A N 1
ATOM 706 C CA . MET A 1 89 ? 30.598 10.449 -53.721 1.00 58.22 89 MET A CA 1
ATOM 707 C C . MET A 1 89 ? 31.849 10.857 -54.519 1.00 58.22 89 MET A C 1
ATOM 709 O O . MET A 1 89 ? 32.429 11.914 -54.294 1.00 58.22 89 MET A O 1
ATOM 713 N N . GLN A 1 90 ? 32.270 10.007 -55.466 1.00 57.28 90 GLN A N 1
ATOM 714 C CA . GLN A 1 90 ? 33.056 10.413 -56.644 1.00 57.28 90 GLN A CA 1
ATOM 715 C C . GLN A 1 90 ? 32.627 9.605 -57.881 1.00 57.28 90 GLN A C 1
ATOM 717 O O . GLN A 1 90 ? 33.087 8.479 -58.073 1.00 57.28 90 GLN A O 1
ATOM 722 N N . LYS A 1 91 ? 31.737 10.204 -58.682 1.00 52.31 91 LYS A N 1
ATOM 723 C CA . LYS A 1 91 ? 31.460 10.035 -60.130 1.00 52.31 91 LYS A CA 1
ATOM 724 C C . LYS A 1 91 ? 30.045 10.574 -60.365 1.00 52.31 91 LYS A C 1
ATOM 726 O O . LYS A 1 91 ? 29.138 10.139 -59.667 1.00 52.31 91 LYS A O 1
ATOM 731 N N . ASP A 1 92 ? 29.781 11.556 -61.218 1.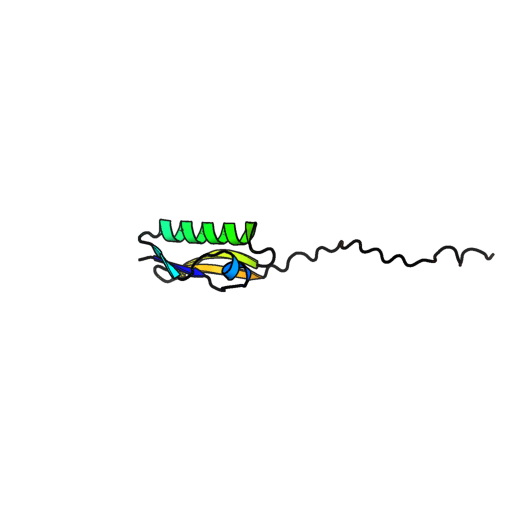00 49.72 92 ASP A N 1
ATOM 732 C CA . ASP A 1 92 ? 30.466 12.050 -62.420 1.00 49.72 92 ASP A CA 1
ATOM 733 C C . ASP A 1 92 ? 30.464 13.589 -62.485 1.00 49.72 92 ASP A C 1
ATOM 735 O O . ASP A 1 92 ? 29.519 14.205 -61.938 1.00 49.72 92 ASP A O 1
#